Protein AF-A0A4V2S6S1-F1 (afdb_monomer)

Secondary structure (DSSP, 8-state):
--HHHHHHHHHHHHHHHHHHHHHH---HHHHHHHHHHHHHHHHTTS-HHHHHHHHHHHHHHHHHHHHHHHTT-TTHHHHHHHHHHHHHHHTTSTT-EEETTEEE--STT----SS-SSSS-S--TTS---B-PPPPPPP-----

Mean predicted aligned error: 13.9 Å

Sequence (144 aa):
MNDYYQFVETLRSERARLEETLANDVPLVESLRFAVPIHIEYVSRWDERVRQGHTREAATTIGIYGDALQFRGKNAALAFNSLARGLALLAYQPGGVAFAGLYWCVGSGHHGIATERAGEPPYSPDHQNIAYCGYDTPAKDDAP

pLDDT: mean 76.39, std 23.75, range [31.05, 98.38]

Solvent-accessible surface area (backbone atoms only — not comparable to full-atom values): 8572 Å² total; per-residue (Å²): 143,58,68,70,61,54,53,53,53,50,52,51,53,51,49,51,50,49,52,50,50,59,72,67,59,70,50,70,60,63,54,39,68,57,46,20,60,56,32,35,62,66,53,65,81,52,54,72,70,59,48,55,53,52,41,52,53,17,53,51,44,31,72,75,27,46,63,17,57,77,69,69,35,99,46,19,68,62,20,47,55,22,46,26,42,32,49,25,57,38,9,67,41,92,90,26,36,77,58,89,71,36,42,38,51,68,71,92,83,66,69,82,60,63,63,65,81,91,84,74,69,48,62,71,95,77,82,80,67,67,77,56,74,73,84,80,75,77,77,81,74,89,71,134

Radius of gyration: 21.43 Å; Cα contacts (8 Å, |Δi|>4): 116; chains: 1; bounding box: 65×44×65 Å

Structure (mmCIF, N/CA/C/O backbone):
data_AF-A0A4V2S6S1-F1
#
_entry.id   AF-A0A4V2S6S1-F1
#
loop_
_atom_site.group_PDB
_atom_site.id
_atom_site.type_symbol
_atom_site.label_atom_id
_atom_site.label_alt_id
_atom_site.label_comp_id
_atom_site.label_asym_id
_atom_site.label_entity_id
_atom_site.label_seq_id
_atom_site.pdbx_PDB_ins_code
_atom_site.Cartn_x
_atom_site.Cartn_y
_atom_site.Cartn_z
_atom_site.occupancy
_atom_site.B_iso_or_equiv
_atom_site.auth_seq_id
_atom_site.auth_comp_id
_atom_site.auth_asym_id
_atom_site.auth_atom_id
_atom_site.pdbx_PDB_model_num
ATOM 1 N N . MET A 1 1 ? -48.142 15.614 24.313 1.00 61.00 1 MET A N 1
ATOM 2 C CA . MET A 1 1 ? -47.264 16.195 23.276 1.00 61.00 1 MET A CA 1
ATOM 3 C C . MET A 1 1 ? -45.816 15.946 23.691 1.00 61.00 1 MET A C 1
ATOM 5 O O . MET A 1 1 ? -45.285 16.798 24.380 1.00 61.00 1 MET A O 1
ATOM 9 N N . ASN A 1 2 ? -45.227 14.772 23.385 1.00 65.88 2 ASN A N 1
ATOM 10 C CA . ASN A 1 2 ? -43.757 14.634 23.277 1.00 65.88 2 ASN A CA 1
ATOM 11 C C . ASN A 1 2 ? -43.210 13.299 22.712 1.00 65.88 2 ASN A C 1
ATOM 13 O O . ASN A 1 2 ? -42.014 13.232 22.461 1.00 65.88 2 ASN A O 1
ATOM 17 N N . ASP A 1 3 ? -44.018 12.260 22.466 1.00 79.69 3 ASP A N 1
ATOM 18 C CA . ASP A 1 3 ? -43.472 10.984 21.942 1.00 79.69 3 ASP A CA 1
ATOM 19 C C . ASP A 1 3 ? -42.938 11.093 20.510 1.00 79.69 3 ASP A C 1
ATOM 21 O O . ASP A 1 3 ? -41.905 10.521 20.173 1.00 79.69 3 ASP A O 1
ATOM 25 N N . TYR A 1 4 ? -43.597 11.896 19.671 1.00 86.00 4 TYR A N 1
ATOM 26 C CA . TYR A 1 4 ? -43.162 12.110 18.291 1.00 86.00 4 TYR A CA 1
ATOM 27 C C . TYR A 1 4 ? -41.793 12.805 18.211 1.00 86.00 4 TYR A C 1
ATOM 29 O O . TYR A 1 4 ? -40.960 12.443 17.385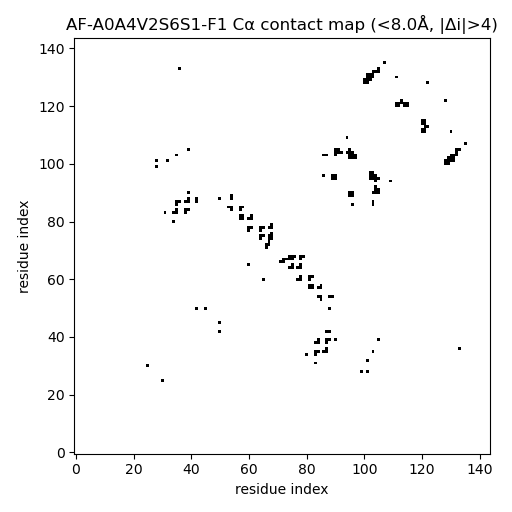 1.00 86.00 4 TYR A O 1
ATOM 37 N N . TYR A 1 5 ? -41.529 13.773 19.095 1.00 87.69 5 TYR A N 1
ATOM 38 C CA . TYR A 1 5 ? -40.241 14.470 19.126 1.00 87.69 5 TYR A CA 1
ATOM 39 C C . TYR A 1 5 ? -39.113 13.573 19.636 1.00 87.69 5 TYR A C 1
ATOM 41 O O . TYR A 1 5 ? -38.029 13.597 19.057 1.00 87.69 5 TYR A O 1
ATOM 49 N N . GLN A 1 6 ? -39.368 12.747 20.659 1.00 83.44 6 GLN A N 1
ATOM 50 C CA . GLN A 1 6 ? -38.373 11.775 21.116 1.00 83.44 6 GLN A CA 1
ATOM 51 C C . GLN A 1 6 ? -38.037 10.755 20.027 1.00 83.44 6 GLN A C 1
ATOM 53 O O . GLN A 1 6 ? -36.861 10.513 19.772 1.00 83.44 6 GLN A O 1
ATOM 58 N N . PHE A 1 7 ? -39.045 10.237 19.322 1.00 87.31 7 PHE A N 1
ATOM 59 C CA . PHE A 1 7 ? -38.835 9.296 18.224 1.00 87.31 7 PHE A CA 1
ATOM 60 C C . PHE A 1 7 ? -37.982 9.889 17.088 1.00 87.31 7 PHE A C 1
ATOM 62 O O . PHE A 1 7 ? -37.050 9.245 16.605 1.00 87.31 7 PHE A O 1
ATOM 69 N N . VAL A 1 8 ? -38.245 11.138 16.687 1.00 91.38 8 VAL A N 1
ATOM 70 C CA . VAL A 1 8 ? -37.474 11.813 15.627 1.00 91.38 8 VAL A CA 1
ATOM 71 C C . VAL A 1 8 ? -36.017 12.062 16.042 1.00 91.38 8 VAL A C 1
ATOM 73 O O . VAL A 1 8 ? -35.116 11.891 15.219 1.00 91.38 8 VAL A O 1
ATOM 76 N N . GLU A 1 9 ? -35.757 12.427 17.299 1.00 92.81 9 GLU A N 1
ATOM 77 C CA . GLU A 1 9 ? -34.390 12.616 17.809 1.00 92.81 9 GLU A CA 1
ATOM 78 C C . GLU A 1 9 ? -33.614 11.294 17.922 1.00 92.81 9 GLU A C 1
ATOM 80 O O . GLU A 1 9 ? -32.421 11.241 17.601 1.00 92.81 9 GLU A O 1
ATOM 85 N N . THR A 1 10 ? -34.288 10.198 18.282 1.00 92.81 10 THR A N 1
ATOM 86 C CA . THR A 1 10 ? -33.693 8.855 18.247 1.00 92.81 10 THR A CA 1
ATOM 87 C C . THR A 1 10 ? -33.276 8.476 16.828 1.00 92.81 10 THR A C 1
ATOM 89 O O . THR A 1 10 ? -32.123 8.105 16.619 1.00 92.81 10 THR A O 1
ATOM 92 N N . LEU A 1 11 ? -34.156 8.655 15.837 1.00 92.00 11 LEU A N 1
ATOM 93 C CA . LEU A 1 11 ? -33.843 8.331 14.442 1.00 92.00 11 LEU A CA 1
ATOM 94 C C . LEU A 1 11 ? -32.699 9.180 13.873 1.00 92.00 11 LEU A C 1
ATOM 96 O O . LEU A 1 11 ? -31.873 8.671 13.116 1.00 92.00 11 LEU A O 1
ATOM 100 N N . ARG A 1 12 ? -32.606 10.464 14.241 1.00 93.44 12 ARG A N 1
ATOM 101 C CA . ARG A 1 12 ? -31.463 11.313 13.857 1.00 93.44 12 ARG A CA 1
ATOM 102 C C . ARG A 1 12 ? -30.156 10.817 14.465 1.00 93.44 12 ARG A C 1
ATOM 104 O O . ARG A 1 12 ? -29.148 10.766 13.766 1.00 93.44 12 ARG A O 1
ATOM 111 N N . SER A 1 13 ? -30.185 10.434 15.738 1.00 90.69 13 SER A N 1
ATOM 112 C CA . SER A 1 13 ? -29.012 9.926 16.454 1.00 90.69 13 SER A CA 1
ATOM 113 C C . SER A 1 13 ? -28.537 8.584 15.892 1.00 90.69 13 SER A C 1
ATOM 115 O O . SER A 1 13 ? -27.337 8.375 15.721 1.00 90.69 13 SER A O 1
ATOM 117 N N . GLU A 1 14 ? -29.462 7.681 15.558 1.00 92.94 14 GLU A N 1
ATOM 118 C CA . GLU A 1 14 ? -29.136 6.407 14.910 1.00 92.94 14 GLU A CA 1
ATOM 119 C C . GLU A 1 14 ? -28.5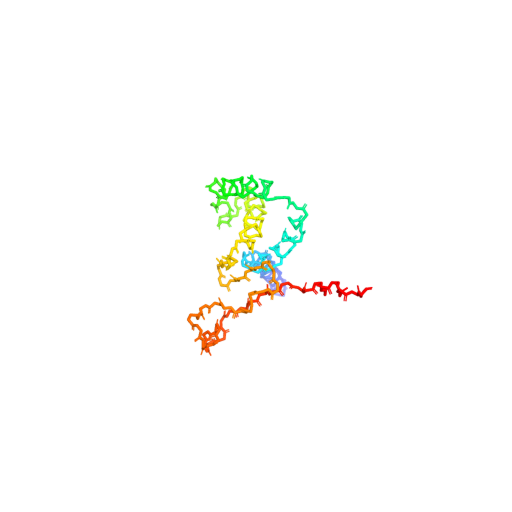84 6.608 13.504 1.00 92.94 14 GLU A C 1
ATOM 121 O O . GLU A 1 14 ? -27.562 6.020 13.156 1.00 92.94 14 GLU A O 1
ATOM 126 N N . ARG A 1 15 ? -29.206 7.487 12.713 1.00 89.56 15 ARG A N 1
ATOM 127 C CA . ARG A 1 15 ? -28.717 7.816 11.376 1.00 89.56 15 ARG A CA 1
ATOM 128 C C . ARG A 1 15 ? -27.303 8.400 11.423 1.00 89.56 15 ARG A C 1
ATOM 130 O O . ARG A 1 15 ? -26.467 7.967 10.641 1.00 89.56 15 ARG A O 1
ATOM 137 N N . ALA A 1 16 ? -27.014 9.308 12.356 1.00 85.56 16 ALA A N 1
ATOM 138 C CA . ALA A 1 16 ? -25.675 9.872 12.526 1.00 85.56 16 ALA A CA 1
ATOM 139 C C . ALA A 1 16 ? -24.637 8.803 12.908 1.00 85.56 16 ALA A C 1
ATOM 141 O O . ALA A 1 16 ? -23.546 8.790 12.348 1.00 85.56 16 ALA A O 1
ATOM 142 N N . ARG A 1 17 ? -24.985 7.859 13.795 1.00 77.00 17 ARG A N 1
ATOM 143 C CA . ARG A 1 17 ? -24.105 6.725 14.136 1.00 77.00 17 ARG A CA 1
ATOM 144 C C . ARG A 1 17 ? -23.858 5.800 12.951 1.00 77.00 17 ARG A C 1
ATOM 146 O O . ARG A 1 17 ? -22.742 5.320 12.781 1.00 77.00 17 ARG A O 1
ATOM 153 N N . LEU A 1 18 ? -24.881 5.529 12.143 1.00 75.69 18 LEU A N 1
ATOM 154 C CA . LEU A 1 18 ? -24.749 4.694 10.948 1.00 75.69 18 LEU A CA 1
ATOM 155 C C . LEU A 1 18 ? -23.918 5.390 9.870 1.00 75.69 18 LEU A C 1
ATOM 157 O O . LEU A 1 18 ? -23.056 4.752 9.278 1.00 75.69 18 LEU A O 1
ATOM 161 N N . GLU A 1 19 ? -24.122 6.690 9.653 1.00 75.31 19 GLU A N 1
ATOM 162 C CA . GLU A 1 19 ? -23.301 7.505 8.753 1.00 75.31 19 GLU A CA 1
ATOM 163 C C . GLU A 1 19 ? -21.841 7.564 9.236 1.00 75.31 19 GLU A C 1
ATOM 165 O O . GLU A 1 19 ? -20.930 7.397 8.430 1.00 75.31 19 GLU A O 1
ATOM 170 N N . GLU A 1 20 ? -21.605 7.701 10.544 1.00 69.44 20 GLU A N 1
ATOM 171 C CA . GLU A 1 20 ? -20.271 7.633 11.151 1.00 69.44 20 GLU A CA 1
ATOM 172 C C . GLU A 1 20 ? -19.644 6.239 10.996 1.00 69.44 20 GLU A C 1
ATOM 174 O O . GLU A 1 20 ? -18.479 6.136 10.631 1.00 69.44 20 GLU A O 1
ATOM 179 N N 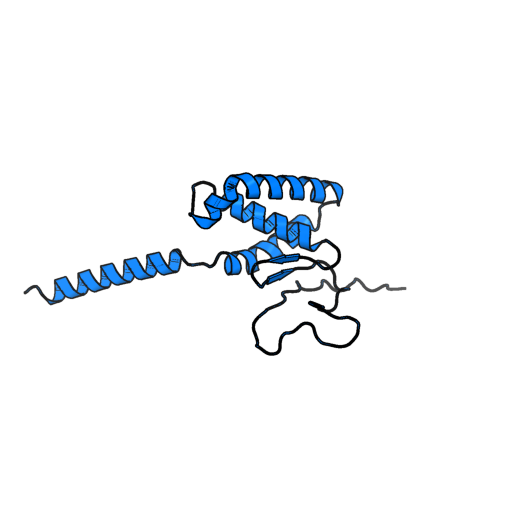. THR A 1 21 ? -20.404 5.158 11.190 1.00 62.38 21 THR A N 1
ATOM 180 C CA . THR A 1 21 ? -19.928 3.770 11.019 1.00 62.38 21 THR A CA 1
ATOM 181 C C . THR A 1 21 ? -19.590 3.469 9.556 1.00 62.38 21 THR A C 1
ATOM 183 O O . THR A 1 21 ? -18.525 2.936 9.264 1.00 62.38 21 THR A O 1
ATOM 186 N N . LEU A 1 22 ? -20.444 3.888 8.619 1.00 57.84 22 LEU A N 1
ATOM 187 C CA . LEU A 1 22 ? -20.228 3.724 7.178 1.00 57.84 22 LEU A CA 1
ATOM 188 C C . LEU A 1 22 ? -19.058 4.573 6.666 1.00 57.84 22 LEU A C 1
ATOM 190 O O . LEU A 1 22 ? -18.288 4.109 5.830 1.00 57.84 22 LEU A O 1
ATOM 194 N N . ALA A 1 23 ? -18.881 5.791 7.186 1.00 59.00 23 ALA A N 1
ATOM 195 C CA . ALA A 1 23 ? -17.705 6.614 6.903 1.00 59.00 23 ALA A CA 1
ATOM 196 C C . ALA A 1 23 ? -16.422 6.031 7.524 1.00 59.00 23 ALA A C 1
ATOM 198 O O . ALA A 1 23 ? -15.321 6.270 7.028 1.00 59.00 23 ALA A O 1
ATOM 199 N N . ASN A 1 24 ? -16.566 5.252 8.597 1.00 58.59 24 ASN A N 1
ATOM 200 C CA . ASN A 1 24 ? -15.476 4.608 9.310 1.00 58.59 24 ASN A CA 1
ATOM 201 C C . ASN A 1 24 ? -15.042 3.270 8.692 1.00 58.59 24 ASN A C 1
ATOM 203 O O . ASN A 1 24 ? -13.930 2.845 8.988 1.00 58.59 24 ASN A O 1
ATOM 207 N N . ASP A 1 25 ? -15.839 2.645 7.828 1.00 58.75 25 ASP A N 1
ATOM 208 C CA . ASP A 1 25 ? -15.582 1.307 7.285 1.00 58.75 25 ASP A CA 1
ATOM 209 C C . ASP A 1 25 ? -15.395 1.317 5.764 1.00 58.75 25 ASP A C 1
ATOM 211 O O . ASP A 1 25 ? -16.004 0.524 5.053 1.00 58.75 25 ASP A O 1
ATOM 215 N N . VAL A 1 26 ? -14.515 2.168 5.226 1.00 62.34 26 VAL A N 1
ATOM 216 C CA . VAL A 1 26 ? -13.871 1.781 3.961 1.00 62.34 26 VAL A CA 1
ATOM 217 C C . VAL A 1 26 ? -12.781 0.784 4.342 1.00 62.34 26 VAL A C 1
ATOM 219 O O . VAL A 1 26 ? -11.777 1.199 4.933 1.00 62.34 26 VAL A O 1
ATOM 222 N N . PRO A 1 27 ? -12.946 -0.525 4.069 1.00 81.19 27 PRO A N 1
ATOM 223 C CA . PRO A 1 27 ? -11.948 -1.507 4.456 1.00 81.19 27 PRO A CA 1
ATOM 224 C C . PRO A 1 27 ? -10.624 -1.098 3.817 1.00 81.19 27 PRO A C 1
ATOM 226 O O . PRO A 1 27 ? -10.589 -0.787 2.626 1.00 81.19 27 PRO A O 1
ATOM 229 N N . LEU A 1 28 ? -9.532 -1.087 4.588 1.00 87.19 28 LEU A N 1
ATOM 230 C CA . LEU A 1 28 ? -8.179 -0.796 4.090 1.00 87.19 28 LEU A CA 1
ATOM 231 C C . LEU A 1 28 ? -7.915 -1.486 2.740 1.00 87.19 28 LEU A C 1
ATOM 233 O O . LEU A 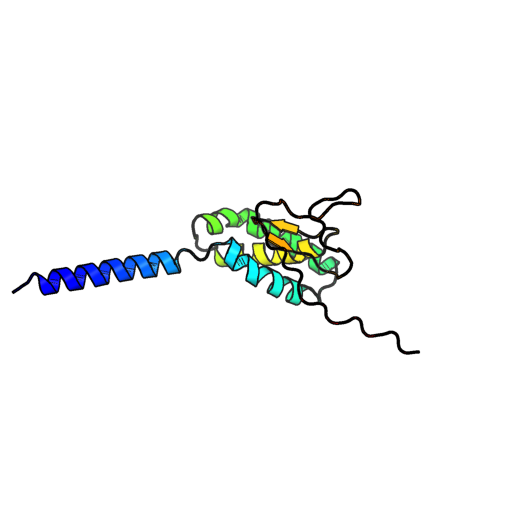1 28 ? -7.363 -0.881 1.825 1.00 87.19 28 LEU A O 1
ATOM 237 N N . VAL A 1 29 ? -8.376 -2.731 2.618 1.00 89.25 29 VAL A N 1
ATOM 238 C CA . VAL A 1 29 ? -8.300 -3.565 1.415 1.00 89.25 29 VAL A CA 1
ATOM 239 C C . VAL A 1 29 ? -9.011 -2.934 0.212 1.00 89.25 29 VAL A C 1
ATOM 241 O O . VAL A 1 29 ? -8.417 -2.852 -0.858 1.00 89.25 29 VAL A O 1
ATOM 244 N N . GLU A 1 30 ? -10.231 -2.420 0.372 1.00 89.19 30 GLU A N 1
ATOM 245 C CA . GLU A 1 30 ? -10.960 -1.758 -0.719 1.00 89.19 30 GLU A CA 1
ATOM 246 C C . GLU A 1 30 ? -10.296 -0.444 -1.123 1.00 89.19 30 GLU A C 1
ATOM 248 O O . GLU A 1 30 ? -10.145 -0.171 -2.310 1.00 89.19 30 GLU A O 1
ATOM 253 N N . SER A 1 31 ? -9.790 0.332 -0.160 1.00 92.88 31 SER A N 1
ATOM 254 C CA . SER A 1 31 ? -8.993 1.524 -0.478 1.00 92.88 31 SER A CA 1
ATOM 255 C C . SER A 1 31 ? -7.730 1.165 -1.276 1.00 92.88 31 SER A C 1
ATOM 257 O O . SER A 1 31 ? -7.387 1.845 -2.245 1.00 92.88 31 SER A O 1
ATOM 259 N N . LEU A 1 32 ? -7.046 0.073 -0.917 1.00 94.31 32 LEU A N 1
ATOM 260 C CA . LEU A 1 32 ? -5.860 -0.410 -1.633 1.00 94.31 32 LEU A CA 1
ATOM 261 C C . LEU A 1 32 ? -6.185 -0.927 -3.038 1.00 94.31 32 LEU A C 1
ATOM 263 O O . LEU A 1 32 ? -5.382 -0.710 -3.947 1.00 94.31 32 LEU A O 1
ATOM 267 N N . ARG A 1 33 ? -7.362 -1.538 -3.243 1.00 92.62 33 ARG A N 1
ATOM 268 C CA . ARG A 1 33 ? -7.841 -2.002 -4.558 1.00 92.62 33 ARG A CA 1
ATOM 269 C C . ARG A 1 33 ? -7.761 -0.898 -5.616 1.00 92.62 33 ARG A C 1
ATOM 271 O O . ARG A 1 33 ? -7.397 -1.182 -6.753 1.00 92.62 33 ARG A O 1
ATOM 278 N N . PHE A 1 34 ? -8.039 0.351 -5.233 1.00 93.56 34 PHE A N 1
ATOM 279 C CA . PHE A 1 34 ? -7.960 1.515 -6.123 1.00 93.56 34 PHE A CA 1
ATOM 280 C C . PHE A 1 34 ? -6.625 2.261 -6.033 1.00 93.56 34 PHE A C 1
ATOM 282 O O . PHE A 1 34 ? -6.090 2.690 -7.055 1.00 93.56 34 PHE A O 1
ATOM 289 N N . ALA A 1 35 ? -6.063 2.415 -4.830 1.00 96.50 35 ALA A N 1
ATOM 290 C CA . ALA A 1 35 ? -4.844 3.198 -4.639 1.00 96.50 35 ALA A CA 1
ATOM 291 C C . ALA A 1 35 ? -3.613 2.549 -5.291 1.00 96.50 35 ALA A C 1
ATOM 293 O O . ALA A 1 35 ? -2.784 3.252 -5.870 1.00 96.50 35 ALA A O 1
ATOM 294 N N . VAL A 1 36 ? -3.486 1.219 -5.228 1.00 96.44 36 VAL A N 1
ATOM 295 C CA . VAL A 1 36 ? -2.306 0.519 -5.758 1.00 96.44 36 VAL A CA 1
ATOM 296 C C . VAL A 1 36 ? -2.179 0.680 -7.282 1.00 96.44 36 VAL A C 1
ATOM 298 O O . VAL A 1 36 ? -1.109 1.108 -7.714 1.00 96.44 36 VAL A O 1
ATOM 301 N N . PRO A 1 37 ? -3.223 0.459 -8.112 1.00 95.38 37 PRO A N 1
ATOM 302 C CA . PRO A 1 37 ? -3.144 0.723 -9.554 1.00 95.38 37 PRO A CA 1
ATOM 303 C C . PRO A 1 37 ? -2.750 2.162 -9.915 1.00 95.38 37 PRO A C 1
ATOM 305 O O . PRO A 1 37 ? -1.944 2.369 -10.820 1.00 95.38 37 PRO A O 1
ATOM 308 N N . ILE A 1 38 ? -3.255 3.160 -9.181 1.00 96.06 38 ILE A N 1
ATOM 309 C CA . ILE A 1 38 ? -2.883 4.569 -9.395 1.00 96.06 38 ILE A CA 1
ATOM 310 C C . ILE A 1 38 ? -1.385 4.770 -9.138 1.00 96.06 38 ILE A C 1
ATOM 312 O O . ILE A 1 38 ? -0.694 5.435 -9.911 1.00 96.06 38 ILE A O 1
ATOM 316 N N . HIS A 1 39 ? -0.859 4.166 -8.071 1.00 97.06 39 HIS A N 1
ATOM 317 C CA . HIS A 1 39 ? 0.569 4.212 -7.788 1.00 97.06 39 HIS A CA 1
ATOM 318 C C . HIS A 1 39 ? 1.406 3.428 -8.805 1.00 97.06 39 HIS A C 1
ATOM 320 O O . HIS A 1 39 ? 2.500 3.884 -9.121 1.00 97.06 39 HIS A O 1
ATOM 326 N N . ILE A 1 40 ? 0.918 2.304 -9.342 1.00 95.19 40 ILE A N 1
ATOM 327 C CA . ILE A 1 40 ? 1.605 1.540 -10.399 1.00 95.19 40 ILE A CA 1
ATOM 328 C C . ILE A 1 40 ? 1.834 2.421 -11.628 1.00 95.19 40 ILE A C 1
ATOM 330 O O . ILE A 1 40 ? 2.961 2.486 -12.122 1.00 95.19 40 ILE A O 1
ATOM 334 N N . GLU A 1 41 ? 0.796 3.136 -12.072 1.00 93.00 41 GLU A N 1
ATOM 335 C CA . GLU A 1 41 ? 0.894 4.079 -13.189 1.00 93.00 41 GLU A CA 1
ATOM 336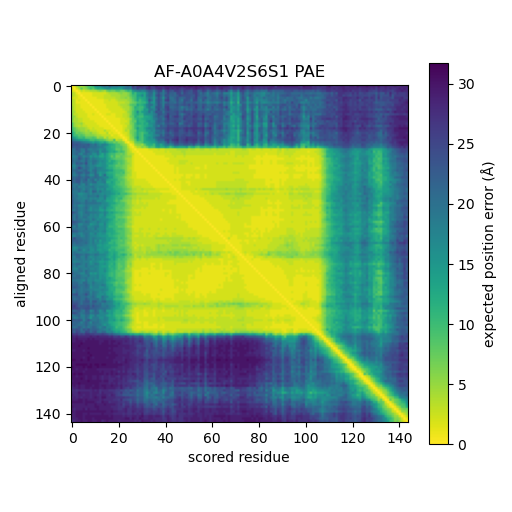 C C . GLU A 1 41 ? 1.855 5.226 -12.860 1.00 93.00 41 GLU A C 1
ATOM 338 O O . GLU A 1 41 ? 2.713 5.579 -13.667 1.00 93.00 41 GLU A O 1
ATOM 343 N N . TYR A 1 42 ? 1.777 5.776 -11.646 1.00 94.44 42 TYR A N 1
ATOM 344 C CA . TYR A 1 42 ? 2.656 6.861 -11.212 1.00 94.44 42 TYR A CA 1
ATOM 345 C C . TYR A 1 42 ? 4.144 6.470 -11.228 1.00 94.44 42 TYR A C 1
ATOM 347 O O . TYR A 1 42 ? 4.983 7.246 -11.690 1.00 94.44 42 TYR A O 1
ATOM 355 N N . VAL A 1 43 ? 4.482 5.265 -10.756 1.00 95.12 43 VAL A N 1
ATOM 356 C CA . VAL A 1 43 ? 5.874 4.783 -10.699 1.00 95.12 43 VAL A CA 1
ATOM 357 C C . VAL A 1 43 ? 6.342 4.121 -12.000 1.00 95.12 43 VAL A C 1
ATOM 359 O O . VAL A 1 43 ? 7.516 3.769 -12.107 1.00 95.12 43 VAL A O 1
ATOM 362 N N . SER A 1 44 ? 5.471 3.975 -13.007 1.00 93.44 44 SER A N 1
ATOM 363 C CA . SER A 1 44 ? 5.814 3.381 -14.314 1.00 93.44 44 SER A CA 1
ATOM 364 C C . SER A 1 44 ? 6.911 4.138 -15.056 1.00 93.44 44 SER A C 1
ATOM 366 O O . SER A 1 44 ? 7.677 3.556 -15.821 1.00 93.44 44 SER A O 1
ATOM 368 N N . ARG A 1 45 ? 7.026 5.438 -14.780 1.00 92.25 45 ARG A N 1
ATOM 369 C CA . ARG A 1 45 ? 7.998 6.342 -15.402 1.00 92.25 45 ARG A CA 1
ATOM 370 C C . ARG A 1 45 ? 9.336 6.382 -14.670 1.00 92.25 45 ARG A C 1
ATOM 372 O O . ARG A 1 45 ? 10.233 7.106 -15.093 1.00 92.25 45 ARG A O 1
ATOM 379 N N . TRP A 1 46 ? 9.454 5.688 -13.541 1.00 93.19 46 TRP A N 1
ATOM 380 C CA . TRP A 1 46 ? 10.660 5.700 -12.722 1.00 93.19 46 TRP A CA 1
ATOM 381 C C . TRP A 1 46 ? 11.643 4.638 -13.196 1.00 93.19 46 TRP A C 1
ATOM 383 O O . TRP A 1 46 ? 11.254 3.524 -13.549 1.00 93.19 46 TRP A O 1
ATOM 393 N N . ASP A 1 47 ? 12.932 4.966 -13.143 1.00 94.31 47 ASP A N 1
ATOM 394 C CA . ASP A 1 47 ? 13.975 3.965 -13.315 1.00 94.31 47 ASP A CA 1
ATOM 395 C C . ASP A 1 47 ? 14.064 3.024 -12.101 1.00 94.31 47 ASP A C 1
ATOM 397 O O . ASP A 1 47 ? 13.551 3.292 -11.009 1.00 94.31 47 ASP A O 1
ATOM 401 N N . GLU A 1 48 ? 14.743 1.896 -12.295 1.00 88.75 48 GLU A N 1
ATOM 402 C CA . GLU A 1 48 ? 14.844 0.847 -11.283 1.00 88.75 48 GLU A CA 1
ATOM 403 C C . GLU A 1 48 ? 15.541 1.308 -9.994 1.00 88.75 48 GLU A C 1
ATOM 405 O O . GLU A 1 48 ? 15.143 0.930 -8.892 1.00 88.75 48 GLU A O 1
ATOM 410 N N . ARG A 1 49 ? 16.555 2.172 -10.099 1.00 93.81 49 ARG A N 1
ATOM 411 C CA . ARG A 1 49 ? 17.292 2.662 -8.930 1.00 93.81 49 ARG A CA 1
ATOM 412 C C . ARG A 1 49 ? 16.414 3.580 -8.081 1.00 93.81 49 ARG A C 1
ATOM 414 O O . ARG A 1 49 ? 16.443 3.486 -6.852 1.00 93.81 49 ARG A O 1
ATOM 421 N N . VAL A 1 50 ? 15.625 4.438 -8.723 1.00 95.56 50 VAL A N 1
ATOM 422 C CA . VAL A 1 50 ? 14.638 5.306 -8.070 1.00 95.56 50 VAL A CA 1
ATOM 423 C C . VAL A 1 50 ? 13.564 4.462 -7.384 1.00 95.56 50 VAL A C 1
ATOM 425 O O . VAL A 1 50 ? 13.264 4.694 -6.209 1.00 95.56 50 VAL A O 1
ATOM 428 N N . ARG A 1 51 ? 13.050 3.424 -8.059 1.00 94.62 51 ARG A N 1
ATOM 429 C CA . ARG A 1 51 ? 12.091 2.482 -7.461 1.00 94.62 51 ARG A CA 1
ATOM 430 C C . ARG A 1 51 ? 12.647 1.825 -6.199 1.00 94.62 51 ARG A C 1
ATOM 432 O O . ARG A 1 51 ? 11.986 1.862 -5.164 1.00 94.62 51 ARG A O 1
ATOM 439 N N . GLN A 1 52 ? 13.878 1.316 -6.232 1.00 94.38 52 GLN A N 1
ATOM 440 C CA . GLN A 1 52 ? 14.514 0.699 -5.060 1.00 94.38 52 GLN A CA 1
ATOM 441 C C . GLN A 1 52 ? 14.675 1.662 -3.877 1.00 94.38 52 GLN A C 1
ATOM 443 O O . GLN A 1 52 ? 14.474 1.258 -2.727 1.00 94.38 52 GLN A O 1
ATOM 448 N N . GLY A 1 53 ? 15.017 2.928 -4.140 1.00 96.31 53 GLY A N 1
ATOM 449 C CA . GLY A 1 53 ? 15.080 3.969 -3.111 1.00 96.31 53 GLY A CA 1
ATOM 450 C C . GLY A 1 53 ? 13.731 4.154 -2.416 1.00 96.31 53 GLY A C 1
ATOM 451 O O . GLY A 1 53 ? 13.629 4.012 -1.195 1.00 96.31 53 GLY A O 1
ATOM 452 N N . HIS A 1 54 ? 12.674 4.351 -3.201 1.00 97.56 54 HIS A N 1
ATOM 453 C CA . HIS A 1 54 ? 11.327 4.541 -2.671 1.00 97.56 54 HIS A CA 1
ATOM 454 C C . HIS A 1 54 ? 10.737 3.291 -2.008 1.00 97.56 54 HIS A C 1
ATOM 456 O O . HIS A 1 54 ? 9.962 3.430 -1.061 1.00 97.56 54 HIS A O 1
ATOM 462 N N . THR A 1 55 ? 11.127 2.081 -2.421 1.00 96.38 55 THR A N 1
ATOM 463 C CA . THR A 1 55 ? 10.726 0.845 -1.730 1.00 96.38 55 THR A CA 1
ATOM 464 C C . THR A 1 55 ? 11.245 0.834 -0.292 1.00 96.38 55 THR A C 1
ATOM 466 O O . THR A 1 55 ? 10.500 0.510 0.633 1.00 96.38 55 THR A O 1
ATOM 469 N N . ARG A 1 56 ? 12.504 1.241 -0.067 1.00 96.50 56 ARG A N 1
ATOM 470 C CA . ARG A 1 56 ? 13.099 1.305 1.282 1.00 96.50 56 ARG A CA 1
ATOM 471 C C . ARG A 1 56 ? 12.458 2.385 2.148 1.00 96.50 56 ARG A C 1
ATOM 473 O O . ARG A 1 56 ? 12.193 2.152 3.327 1.00 96.50 56 ARG A O 1
ATOM 480 N N . GLU A 1 57 ? 12.184 3.551 1.570 1.00 97.75 57 GLU A N 1
ATOM 481 C CA . GLU A 1 57 ? 11.466 4.632 2.254 1.00 97.75 57 GLU A CA 1
ATOM 482 C C . GLU A 1 57 ? 10.050 4.209 2.656 1.00 97.75 57 GLU A C 1
ATOM 484 O O . GLU A 1 57 ? 9.626 4.455 3.787 1.00 97.75 57 GLU A O 1
ATOM 489 N N . ALA A 1 58 ? 9.328 3.542 1.750 1.00 97.56 58 ALA A N 1
ATOM 490 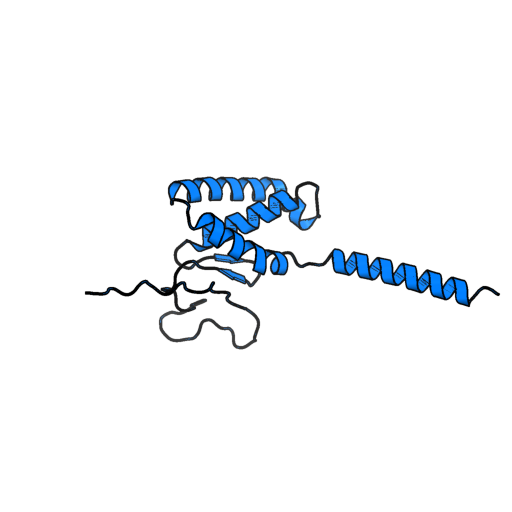C CA . ALA A 1 58 ? 8.001 3.006 2.021 1.00 97.56 58 ALA A CA 1
ATOM 491 C C . ALA A 1 58 ? 8.053 1.984 3.162 1.00 97.56 58 ALA A C 1
ATOM 493 O O . ALA A 1 58 ? 7.325 2.142 4.139 1.00 97.56 58 ALA A O 1
ATOM 494 N N . ALA A 1 59 ? 8.967 1.009 3.098 1.00 96.75 59 ALA A N 1
ATOM 495 C CA . ALA A 1 59 ? 9.153 0.013 4.153 1.00 96.75 59 ALA A CA 1
ATOM 496 C C . ALA A 1 59 ? 9.461 0.655 5.517 1.00 96.75 59 ALA A C 1
ATOM 498 O O . ALA A 1 59 ? 8.872 0.276 6.527 1.00 96.75 59 ALA A O 1
ATOM 499 N N . THR A 1 60 ? 10.325 1.674 5.541 1.00 98.12 60 THR A N 1
ATOM 500 C CA . THR A 1 60 ? 10.666 2.416 6.765 1.00 98.12 60 THR A CA 1
ATOM 501 C C . THR A 1 60 ? 9.445 3.146 7.326 1.00 98.12 60 THR A C 1
ATOM 503 O O . THR A 1 60 ? 9.143 3.037 8.510 1.00 98.12 60 THR A O 1
ATOM 506 N N . THR A 1 61 ? 8.700 3.848 6.471 1.00 97.88 61 THR A N 1
ATOM 507 C CA . THR A 1 61 ? 7.509 4.612 6.873 1.00 97.88 61 THR A CA 1
ATOM 508 C C . THR A 1 61 ? 6.409 3.696 7.412 1.00 97.88 61 THR A C 1
ATOM 510 O O . THR A 1 61 ? 5.798 4.004 8.433 1.00 97.88 61 THR A O 1
ATOM 513 N N . ILE A 1 62 ? 6.186 2.549 6.765 1.00 96.56 62 ILE A N 1
ATOM 514 C CA . ILE A 1 62 ? 5.236 1.524 7.219 1.00 96.56 62 ILE A CA 1
ATOM 515 C C . ILE A 1 62 ? 5.691 0.928 8.555 1.00 96.56 62 ILE A C 1
ATOM 517 O O . ILE A 1 62 ? 4.869 0.747 9.445 1.00 96.56 62 ILE A O 1
ATOM 521 N N . GLY A 1 63 ? 6.989 0.664 8.727 1.00 97.06 63 GLY A N 1
ATOM 522 C CA . GLY A 1 63 ? 7.530 0.144 9.984 1.00 97.06 63 GLY A CA 1
ATOM 523 C C . GLY A 1 63 ? 7.350 1.102 11.165 1.00 97.06 63 GLY A C 1
ATOM 524 O O . GLY A 1 63 ? 7.085 0.650 12.274 1.00 97.06 63 GLY A O 1
ATOM 525 N N . ILE A 1 64 ? 7.453 2.415 10.932 1.00 97.88 64 ILE A N 1
ATOM 526 C CA . ILE A 1 64 ? 7.307 3.437 11.981 1.00 97.88 64 ILE A CA 1
ATOM 527 C C . ILE A 1 64 ? 5.833 3.740 12.291 1.00 97.88 64 ILE A C 1
ATOM 529 O O . ILE A 1 64 ? 5.504 3.978 13.447 1.00 97.88 64 ILE A O 1
ATOM 533 N N . TYR A 1 65 ? 4.958 3.767 11.278 1.00 97.25 65 TYR A N 1
ATOM 534 C CA . TYR A 1 65 ? 3.576 4.259 11.409 1.00 97.25 65 TYR A CA 1
ATOM 535 C C . TYR A 1 65 ? 2.498 3.209 11.100 1.00 97.25 65 TYR A C 1
ATOM 537 O O . TYR A 1 65 ? 1.341 3.558 10.857 1.00 97.25 65 TYR A O 1
ATOM 545 N N . GLY A 1 66 ? 2.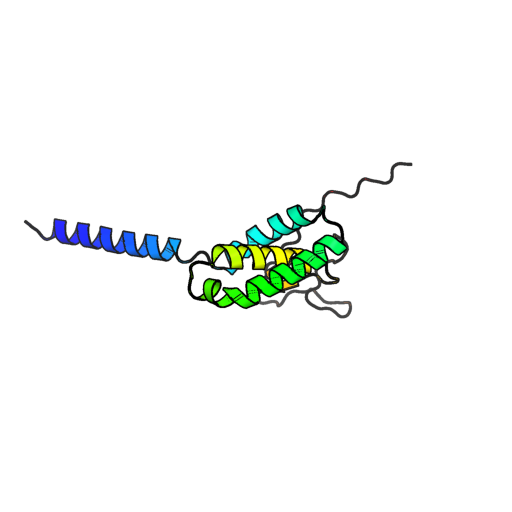851 1.925 11.048 1.00 91.94 66 GLY A N 1
ATOM 546 C CA . GLY A 1 66 ? 1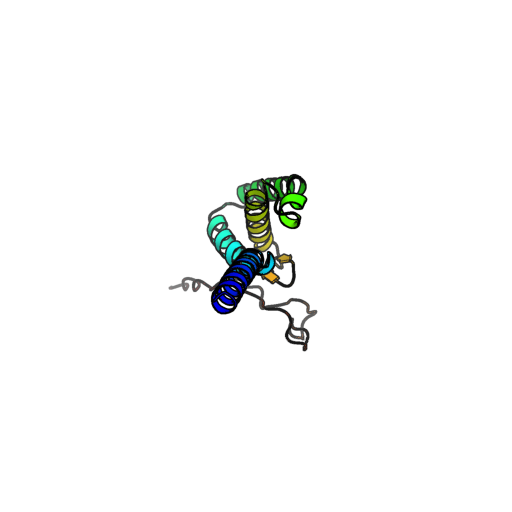.909 0.847 10.733 1.00 91.94 66 GLY A CA 1
ATOM 547 C C . GLY A 1 66 ? 0.791 0.705 11.769 1.00 91.94 66 GLY A C 1
ATOM 548 O O . GLY A 1 66 ? -0.344 0.391 11.419 1.00 91.94 66 GLY A O 1
ATOM 549 N N . ASP A 1 67 ? 1.074 1.022 13.030 1.00 93.81 67 ASP A N 1
ATOM 550 C CA . ASP A 1 67 ? 0.083 1.115 14.104 1.00 93.81 67 ASP A CA 1
ATOM 551 C C . ASP A 1 67 ? -0.964 2.204 13.819 1.00 93.81 67 ASP A C 1
ATOM 553 O O . ASP A 1 67 ? -2.157 2.003 14.044 1.00 93.81 67 ASP A O 1
ATOM 557 N N . ALA A 1 68 ? -0.552 3.330 13.231 1.00 91.75 68 ALA A N 1
ATOM 558 C CA . ALA A 1 68 ? -1.459 4.405 12.860 1.00 91.75 68 ALA A CA 1
ATOM 559 C C . ALA A 1 68 ? -2.478 3.965 11.796 1.00 91.75 68 ALA A C 1
ATOM 561 O O . ALA A 1 68 ? -3.581 4.505 11.787 1.00 91.75 68 ALA A O 1
ATOM 562 N N . LEU A 1 69 ? -2.165 2.976 10.945 1.00 88.25 69 LEU A N 1
ATOM 563 C CA . LEU A 1 69 ? -3.153 2.373 10.037 1.00 88.25 69 LEU A CA 1
ATOM 564 C C . LEU A 1 69 ? -4.207 1.555 10.782 1.00 88.25 69 LEU A C 1
ATOM 566 O O . LEU A 1 69 ? -5.381 1.617 10.429 1.00 88.25 69 LEU A O 1
ATOM 570 N N . GLN A 1 70 ? -3.799 0.803 11.803 1.00 86.00 70 GLN A N 1
ATOM 571 C CA . GLN A 1 70 ? -4.694 -0.070 12.568 1.00 86.00 70 GLN A CA 1
ATOM 572 C C . GLN A 1 70 ? -5.581 0.726 13.528 1.00 86.00 70 GLN A C 1
ATOM 574 O O . GLN A 1 70 ? -6.775 0.460 13.645 1.00 86.00 70 GLN A O 1
ATOM 579 N N . PHE A 1 71 ? -5.003 1.734 14.183 1.00 88.06 71 PHE A N 1
ATOM 580 C CA . PHE A 1 71 ? -5.657 2.516 15.233 1.00 88.06 71 PHE A CA 1
ATOM 581 C C . PHE A 1 71 ? -6.064 3.922 14.785 1.00 88.06 71 PHE A C 1
ATOM 583 O O . PHE A 1 71 ? -6.430 4.748 15.617 1.00 88.06 71 PHE A O 1
ATOM 590 N N . ARG A 1 72 ? -6.005 4.204 13.476 1.00 84.88 72 ARG A N 1
ATOM 591 C CA . ARG A 1 72 ? -6.408 5.489 12.871 1.00 84.88 72 ARG A CA 1
ATOM 592 C C . ARG A 1 72 ? -5.690 6.686 13.504 1.00 84.88 72 ARG A C 1
ATOM 594 O O . ARG A 1 72 ? -6.277 7.727 13.786 1.00 84.88 72 ARG A O 1
ATOM 601 N N . GLY A 1 73 ? -4.393 6.516 13.743 1.00 89.50 73 GLY A N 1
ATOM 602 C CA . GLY A 1 73 ? -3.540 7.539 14.335 1.00 89.50 73 GLY A CA 1
ATOM 603 C C . GLY A 1 73 ? -3.276 8.709 13.383 1.00 89.50 73 GLY A C 1
ATOM 604 O O . GLY A 1 73 ? -3.547 8.652 12.185 1.00 89.50 73 GLY A O 1
ATOM 605 N N . LYS A 1 74 ? -2.646 9.766 13.905 1.00 92.88 74 LYS A N 1
ATOM 606 C CA . LYS A 1 74 ? -2.319 10.999 13.160 1.00 92.88 74 LYS A CA 1
ATOM 607 C C . LYS A 1 74 ? -1.605 10.756 11.817 1.00 92.88 74 LYS A C 1
ATOM 609 O O . LYS A 1 74 ? -1.779 11.534 10.885 1.00 92.88 74 LYS A O 1
ATOM 614 N N . ASN A 1 75 ? -0.819 9.683 11.715 1.00 95.56 75 ASN A N 1
ATOM 615 C CA . ASN A 1 75 ? -0.020 9.354 10.531 1.00 95.56 75 ASN A CA 1
ATOM 616 C C . ASN A 1 75 ? -0.658 8.287 9.623 1.00 95.56 75 ASN A C 1
ATOM 618 O O . ASN A 1 75 ? 0.013 7.794 8.718 1.00 95.56 75 ASN A O 1
ATOM 622 N N . ALA A 1 76 ? -1.939 7.947 9.815 1.00 93.06 76 ALA A N 1
ATOM 623 C CA . ALA A 1 76 ? -2.628 6.919 9.032 1.00 93.06 76 ALA A CA 1
ATOM 624 C C . ALA A 1 76 ? -2.565 7.188 7.521 1.00 93.06 76 ALA A C 1
ATOM 626 O O . ALA A 1 76 ? -2.235 6.295 6.749 1.00 93.06 76 ALA A O 1
ATOM 627 N N . ALA A 1 77 ? -2.796 8.433 7.089 1.00 94.25 77 ALA A N 1
ATOM 628 C CA . ALA A 1 77 ? -2.735 8.799 5.673 1.00 94.25 77 ALA A CA 1
ATOM 629 C C . ALA A 1 77 ? -1.320 8.656 5.082 1.00 94.25 77 ALA A C 1
ATOM 631 O O . ALA A 1 77 ? -1.157 8.199 3.950 1.00 94.25 77 ALA A O 1
ATOM 632 N N . LEU A 1 78 ? -0.282 9.017 5.845 1.00 95.94 78 LEU A N 1
ATOM 633 C CA . LEU A 1 78 ? 1.114 8.862 5.423 1.00 95.94 78 LEU A CA 1
ATOM 634 C C . LEU A 1 78 ? 1.482 7.378 5.289 1.00 95.94 78 LEU A C 1
ATOM 636 O O . LEU A 1 78 ? 2.077 6.966 4.290 1.00 95.94 78 LEU A O 1
ATOM 640 N N . ALA A 1 79 ? 1.093 6.579 6.281 1.00 96.56 79 ALA A N 1
ATOM 641 C CA . ALA A 1 79 ? 1.297 5.140 6.291 1.00 96.56 79 ALA A CA 1
ATOM 642 C C . ALA A 1 79 ? 0.523 4.449 5.156 1.00 96.56 79 ALA A C 1
ATOM 644 O O . ALA A 1 79 ? 1.082 3.588 4.483 1.00 96.56 79 ALA A O 1
ATOM 645 N N . PHE A 1 80 ? -0.710 4.881 4.872 1.00 96.56 80 PHE A N 1
ATOM 646 C CA . PHE A 1 80 ? -1.546 4.346 3.794 1.00 96.56 80 PHE A CA 1
ATOM 647 C C . PHE A 1 80 ? -0.915 4.586 2.426 1.00 96.56 80 PHE A C 1
ATOM 649 O O . PHE A 1 80 ? -0.708 3.641 1.670 1.00 96.56 80 PHE A O 1
ATOM 656 N N . ASN A 1 81 ? -0.542 5.833 2.128 1.00 97.44 81 ASN A N 1
ATOM 657 C CA . ASN A 1 81 ? 0.107 6.169 0.859 1.00 97.44 81 ASN A CA 1
ATOM 658 C C . ASN A 1 81 ? 1.451 5.444 0.704 1.00 97.44 81 ASN A C 1
ATOM 660 O O . ASN A 1 81 ? 1.825 5.032 -0.393 1.00 97.44 81 ASN A O 1
ATOM 664 N N . SER A 1 82 ? 2.176 5.246 1.807 1.00 98.06 82 SER A N 1
ATOM 665 C CA . SER A 1 82 ? 3.431 4.491 1.792 1.00 98.06 82 SER A CA 1
ATOM 666 C C . SER A 1 82 ? 3.202 3.004 1.542 1.00 98.06 82 SER A C 1
ATOM 668 O O . SER A 1 82 ? 3.943 2.420 0.756 1.00 98.06 82 SER A O 1
ATOM 670 N N . LEU A 1 83 ? 2.158 2.415 2.129 1.00 97.88 83 LEU A N 1
ATOM 671 C CA . LEU A 1 83 ? 1.742 1.040 1.865 1.00 97.88 83 LEU A CA 1
ATOM 672 C C . LEU A 1 83 ? 1.317 0.852 0.406 1.00 97.88 83 LEU A C 1
ATOM 674 O O . LEU A 1 83 ? 1.848 -0.027 -0.266 1.00 97.88 83 LEU A O 1
ATOM 678 N N . ALA A 1 84 ? 0.427 1.704 -0.105 1.00 98.06 84 ALA A N 1
ATOM 679 C CA . ALA A 1 84 ? -0.051 1.626 -1.482 1.00 98.06 84 ALA A CA 1
ATOM 680 C C . ALA A 1 84 ? 1.100 1.765 -2.496 1.00 98.06 84 ALA A C 1
ATOM 682 O O . ALA A 1 84 ? 1.218 0.955 -3.415 1.00 98.06 84 ALA A O 1
ATOM 683 N N . ARG A 1 85 ? 2.010 2.729 -2.286 1.00 98.38 85 ARG A 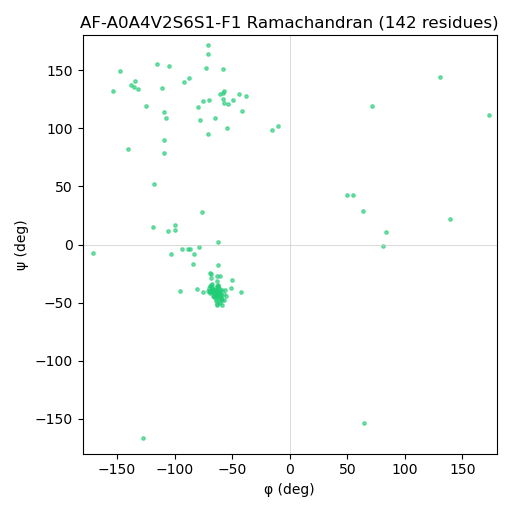N 1
ATOM 684 C CA . ARG A 1 85 ? 3.226 2.886 -3.100 1.00 98.38 85 ARG A CA 1
ATOM 685 C C . ARG A 1 85 ? 4.170 1.690 -2.972 1.00 98.38 85 ARG A C 1
ATOM 687 O O . ARG A 1 85 ? 4.718 1.251 -3.976 1.00 98.38 85 ARG A O 1
ATOM 694 N N . GLY A 1 86 ? 4.369 1.162 -1.765 1.00 97.94 86 GLY A N 1
ATOM 695 C CA . GLY A 1 86 ? 5.207 -0.014 -1.533 1.00 97.94 86 GLY A CA 1
ATOM 696 C C . GLY A 1 86 ? 4.696 -1.238 -2.293 1.00 97.94 86 GLY A C 1
ATOM 697 O O . GLY A 1 86 ? 5.467 -1.884 -2.994 1.00 97.94 86 GLY A O 1
ATOM 698 N N . LEU A 1 87 ? 3.388 -1.503 -2.231 1.00 97.75 87 LEU A N 1
ATOM 699 C CA . LEU A 1 87 ? 2.741 -2.570 -2.999 1.00 97.75 87 LEU A CA 1
ATOM 700 C C . LEU A 1 87 ? 2.867 -2.332 -4.509 1.00 97.75 87 LEU A C 1
ATOM 702 O O . LEU A 1 87 ? 3.251 -3.239 -5.240 1.00 97.75 87 LEU A O 1
ATOM 706 N N . ALA A 1 88 ? 2.648 -1.104 -4.982 1.00 96.94 88 ALA A N 1
ATOM 707 C CA . ALA A 1 88 ? 2.838 -0.772 -6.393 1.00 96.94 88 ALA A CA 1
ATOM 708 C C . ALA A 1 88 ? 4.274 -1.027 -6.883 1.00 96.94 88 ALA A C 1
ATOM 710 O O . ALA A 1 88 ? 4.465 -1.529 -7.984 1.00 96.94 88 ALA A O 1
ATOM 711 N N . LEU A 1 89 ? 5.287 -0.722 -6.067 1.00 96.69 89 LEU A N 1
ATOM 712 C CA . LEU A 1 89 ? 6.691 -0.994 -6.394 1.00 96.69 89 LEU A CA 1
ATOM 713 C C . LEU A 1 89 ? 7.005 -2.496 -6.374 1.00 96.69 89 LEU A C 1
ATOM 715 O O . LEU A 1 89 ? 7.754 -2.977 -7.222 1.00 96.69 89 LEU A O 1
ATOM 719 N N . LEU A 1 90 ? 6.415 -3.250 -5.442 1.00 95.44 90 LEU A N 1
ATOM 720 C CA . LEU A 1 90 ? 6.557 -4.707 -5.388 1.00 95.44 90 LEU A CA 1
ATOM 721 C C . LEU A 1 90 ? 5.855 -5.412 -6.556 1.00 95.44 90 LEU A C 1
ATOM 723 O O . LEU A 1 90 ? 6.303 -6.478 -6.961 1.00 95.44 90 LEU A O 1
ATOM 727 N N . ALA A 1 91 ? 4.834 -4.802 -7.162 1.00 95.06 91 ALA A N 1
ATOM 728 C CA . ALA A 1 91 ? 4.181 -5.339 -8.356 1.00 95.06 91 ALA A CA 1
ATOM 729 C C . ALA A 1 91 ? 5.123 -5.457 -9.578 1.00 95.06 91 ALA A C 1
ATOM 731 O O . ALA A 1 91 ? 4.812 -6.205 -10.503 1.00 95.06 91 ALA A O 1
ATOM 732 N N . TYR A 1 92 ? 6.270 -4.760 -9.578 1.00 90.75 92 TYR A N 1
ATOM 733 C CA . TYR A 1 92 ? 7.323 -4.882 -10.600 1.00 90.75 92 TYR A CA 1
ATOM 734 C C . TYR A 1 92 ? 8.287 -6.054 -10.358 1.00 90.75 92 TYR A C 1
ATOM 736 O O . TYR A 1 92 ? 9.141 -6.321 -11.203 1.00 90.75 92 TYR A O 1
ATOM 744 N N . GLN A 1 93 ? 8.205 -6.738 -9.212 1.00 88.56 93 GLN A N 1
ATOM 745 C CA . GLN A 1 93 ? 9.015 -7.931 -8.974 1.00 88.56 93 GLN A CA 1
ATOM 746 C C . GLN A 1 93 ? 8.496 -9.109 -9.811 1.00 88.56 93 GLN A C 1
ATOM 748 O O . GLN A 1 93 ? 7.296 -9.175 -10.102 1.00 88.56 93 GLN A O 1
ATOM 753 N N . PRO A 1 94 ? 9.364 -10.069 -10.182 1.00 84.12 94 PRO A N 1
ATOM 754 C CA . PRO A 1 94 ? 8.918 -11.298 -10.824 1.00 84.12 94 PRO A CA 1
ATOM 755 C C . PRO A 1 94 ? 7.838 -11.991 -9.981 1.00 84.12 94 PRO A C 1
ATOM 757 O O . PRO A 1 94 ? 8.078 -12.329 -8.824 1.00 84.12 94 PRO A O 1
ATOM 760 N N . GLY A 1 95 ? 6.651 -12.194 -10.560 1.00 81.88 95 GLY A N 1
ATOM 761 C CA . GLY A 1 95 ? 5.507 -12.783 -9.854 1.00 81.88 95 GLY A CA 1
ATOM 762 C C . GLY A 1 95 ? 4.670 -11.803 -9.023 1.00 81.88 95 GLY A C 1
ATOM 763 O O . GLY A 1 95 ? 3.815 -12.253 -8.270 1.00 81.88 95 GLY A O 1
ATOM 764 N N . GLY A 1 96 ? 4.887 -10.491 -9.156 1.00 90.50 96 GLY A N 1
ATOM 765 C CA . GLY A 1 96 ? 4.037 -9.464 -8.557 1.00 90.50 96 GLY A CA 1
ATOM 766 C C . GLY A 1 96 ? 4.026 -9.465 -7.026 1.00 90.50 96 GLY A C 1
ATOM 767 O O . GLY A 1 96 ? 4.979 -9.876 -6.364 1.00 90.50 96 GLY A O 1
ATOM 768 N N . VAL A 1 97 ? 2.931 -8.969 -6.450 1.00 92.69 97 VAL A N 1
ATOM 769 C CA . VAL A 1 97 ? 2.732 -8.901 -5.000 1.00 92.69 97 VAL A CA 1
ATOM 770 C C . VAL A 1 97 ? 1.311 -9.294 -4.618 1.00 92.69 97 VAL A C 1
ATOM 772 O O . VAL A 1 97 ? 0.346 -8.853 -5.239 1.00 92.69 97 VAL A O 1
ATOM 775 N N . ALA A 1 98 ? 1.189 -10.092 -3.557 1.00 90.56 98 ALA A N 1
ATOM 776 C CA . ALA A 1 98 ? -0.077 -10.422 -2.916 1.00 90.56 98 ALA A CA 1
ATOM 777 C C . ALA A 1 98 ? -0.158 -9.780 -1.525 1.00 90.56 98 ALA A C 1
ATOM 779 O O . ALA A 1 98 ? 0.793 -9.858 -0.745 1.00 90.56 98 ALA A O 1
ATOM 780 N N . PHE A 1 99 ? -1.292 -9.167 -1.193 1.00 90.62 99 PHE A N 1
ATOM 781 C CA . PHE A 1 99 ? -1.551 -8.613 0.135 1.00 90.62 99 PHE A CA 1
ATOM 782 C C . PHE A 1 99 ? -3.053 -8.573 0.423 1.00 90.62 99 PHE A C 1
ATOM 784 O O . PHE A 1 99 ? -3.833 -8.093 -0.393 1.00 90.62 99 PHE A O 1
ATOM 791 N N . ALA A 1 100 ? -3.451 -9.060 1.602 1.00 85.69 100 ALA A N 1
ATOM 792 C CA . ALA A 1 100 ? -4.831 -9.014 2.094 1.00 85.69 100 ALA A CA 1
ATOM 793 C C . ALA A 1 100 ? -5.895 -9.525 1.090 1.00 85.69 100 ALA A C 1
ATOM 795 O O . ALA A 1 100 ? -6.945 -8.910 0.928 1.00 85.69 100 ALA A O 1
ATOM 796 N N . GLY A 1 101 ? -5.610 -10.639 0.402 1.00 83.38 101 GLY A N 1
ATOM 797 C CA . GLY A 1 101 ? -6.517 -11.248 -0.588 1.00 83.38 101 GLY A CA 1
ATOM 798 C C . GLY A 1 101 ? -6.495 -10.598 -1.979 1.00 83.38 101 GLY A C 1
ATOM 799 O O . GLY A 1 101 ? -7.180 -11.065 -2.885 1.00 83.38 101 GLY A O 1
ATOM 800 N N . LEU A 1 102 ? -5.692 -9.548 -2.175 1.00 85.69 102 LEU A N 1
ATOM 801 C CA . LEU A 1 102 ? -5.487 -8.889 -3.464 1.00 85.69 102 LEU A CA 1
ATOM 802 C C . LEU A 1 102 ? -4.125 -9.257 -4.058 1.00 85.69 102 LEU A C 1
ATOM 804 O O . LEU A 1 102 ? -3.179 -9.555 -3.327 1.00 85.69 102 LEU A O 1
ATOM 808 N N . TYR A 1 103 ? -4.031 -9.206 -5.385 1.00 89.25 103 TYR A N 1
ATOM 809 C CA . TYR A 1 103 ? -2.808 -9.461 -6.143 1.00 89.25 103 TYR A CA 1
ATOM 810 C C . TYR A 1 103 ? -2.622 -8.404 -7.236 1.00 89.25 103 TYR A C 1
ATOM 812 O O . TYR A 1 103 ? -3.573 -8.095 -7.959 1.00 89.25 103 TYR A O 1
ATOM 820 N N . TRP A 1 104 ? -1.398 -7.889 -7.371 1.00 91.38 104 TRP A N 1
ATOM 821 C CA . TRP A 1 104 ? -1.012 -6.906 -8.388 1.00 91.38 104 TRP A CA 1
ATOM 822 C C . TRP A 1 104 ? 0.311 -7.287 -9.061 1.00 91.38 104 TRP A C 1
ATOM 824 O O . TRP A 1 104 ? 1.255 -7.711 -8.396 1.00 91.38 104 TRP A O 1
ATOM 834 N N . CYS A 1 105 ? 0.404 -7.083 -10.376 1.00 93.06 105 CYS A N 1
ATOM 835 C CA . CYS A 1 105 ? 1.597 -7.350 -11.181 1.00 93.06 105 CYS A CA 1
ATOM 836 C C . CYS A 1 105 ? 1.694 -6.347 -12.343 1.00 93.06 105 CYS A C 1
ATOM 838 O O . CYS A 1 105 ? 0.664 -5.879 -12.833 1.00 93.06 105 CYS A O 1
ATOM 840 N N . VAL A 1 106 ? 2.917 -6.020 -12.774 1.00 87.38 106 VAL A N 1
ATOM 841 C CA . VAL A 1 106 ? 3.180 -5.183 -13.953 1.00 87.38 106 VAL A CA 1
ATOM 842 C C . VAL A 1 106 ? 3.762 -6.027 -15.087 1.00 87.38 106 VAL A C 1
ATOM 844 O O . VAL A 1 106 ? 4.881 -6.523 -14.984 1.00 87.38 106 VAL A O 1
ATOM 847 N N . GLY A 1 107 ? 3.002 -6.153 -16.180 1.00 69.75 107 GLY A N 1
ATOM 848 C CA . GLY A 1 107 ? 3.389 -6.845 -17.414 1.00 69.75 107 GLY A CA 1
ATOM 849 C C . GLY A 1 107 ? 2.335 -7.847 -17.907 1.00 69.75 107 GLY A C 1
ATOM 850 O O . GLY A 1 107 ? 1.713 -8.547 -17.114 1.00 69.75 107 GLY A O 1
ATOM 851 N N . SER A 1 108 ? 2.184 -7.952 -19.229 1.00 46.38 108 SER A N 1
ATOM 852 C CA . SER A 1 108 ? 1.273 -8.872 -19.939 1.00 46.38 108 SER A CA 1
ATOM 853 C C . SER A 1 108 ? 1.781 -10.318 -20.052 1.00 46.38 108 SER A C 1
ATOM 855 O O . SER A 1 108 ? 1.095 -11.185 -20.583 1.00 46.38 108 SER A O 1
ATOM 857 N N . GLY A 1 109 ? 2.987 -10.608 -19.551 1.00 41.03 109 GLY A N 1
ATOM 858 C CA . GLY A 1 109 ? 3.655 -11.907 -19.714 1.00 41.03 109 GLY A CA 1
ATOM 859 C C . GLY A 1 109 ? 3.435 -12.915 -18.585 1.00 41.03 109 GLY A C 1
ATOM 860 O O . GLY A 1 109 ? 3.908 -14.044 -18.680 1.00 41.03 109 GLY A O 1
ATOM 861 N N . HIS A 1 110 ? 2.732 -12.537 -17.518 1.00 42.06 110 HIS A N 1
ATOM 862 C CA . HIS A 1 110 ? 2.340 -13.462 -16.460 1.00 42.06 110 HIS A CA 1
ATOM 863 C C . HIS A 1 110 ? 0.833 -13.662 -16.569 1.00 42.06 110 HIS A C 1
ATOM 865 O O . HIS A 1 110 ? 0.052 -13.062 -15.830 1.00 42.06 110 HIS A O 1
ATOM 871 N N . HIS A 1 111 ? 0.436 -14.504 -17.533 1.00 34.34 111 HIS A N 1
ATOM 872 C CA . HIS A 1 111 ? -0.840 -15.211 -17.470 1.00 34.34 111 HIS A CA 1
ATOM 873 C C . HIS A 1 111 ? -1.075 -15.614 -16.019 1.00 34.34 111 HIS A C 1
ATOM 875 O O . HIS A 1 111 ? -0.159 -16.140 -15.386 1.00 34.34 111 HIS A O 1
ATOM 881 N N . GLY A 1 112 ? -2.250 -15.267 -15.491 1.00 35.84 112 GLY A N 1
ATOM 882 C CA . GLY A 1 112 ? -2.581 -15.456 -14.090 1.00 35.84 112 GLY A CA 1
ATOM 883 C C . GLY A 1 112 ? -2.087 -16.806 -13.600 1.00 35.84 112 GLY A C 1
ATOM 884 O O . GLY A 1 112 ? -2.550 -17.832 -14.079 1.00 35.84 112 GLY A O 1
ATOM 885 N N . ILE A 1 113 ? -1.137 -16.779 -12.670 1.00 36.44 113 ILE A N 1
ATOM 886 C CA . ILE A 1 113 ? -0.743 -17.939 -11.889 1.00 36.44 113 ILE A CA 1
ATOM 887 C C . ILE A 1 113 ? -0.491 -17.466 -10.449 1.00 36.44 113 ILE A C 1
ATOM 889 O O . ILE A 1 113 ? 0.639 -17.229 -10.030 1.00 36.44 113 ILE A O 1
ATOM 893 N N . ALA A 1 114 ? -1.559 -17.330 -9.663 1.00 36.72 114 ALA A N 1
ATOM 894 C CA . ALA A 1 114 ? -1.486 -17.794 -8.285 1.00 36.72 114 ALA A CA 1
ATOM 895 C C . ALA A 1 114 ? -1.454 -19.333 -8.341 1.00 36.72 114 ALA A C 1
ATOM 897 O O . ALA A 1 114 ? -2.489 -19.958 -8.427 1.00 36.72 114 ALA A O 1
ATOM 898 N N . THR A 1 115 ? -0.250 -19.910 -8.315 1.00 33.91 115 THR A N 1
ATOM 899 C CA . THR A 1 115 ? 0.080 -21.354 -8.316 1.00 33.91 115 THR A CA 1
ATOM 900 C C . THR A 1 115 ? -0.145 -22.146 -9.595 1.00 33.91 115 THR A C 1
ATOM 902 O O . THR A 1 115 ? -1.272 -22.248 -10.036 1.00 33.91 115 THR A O 1
ATOM 905 N N . GLU A 1 116 ? 0.961 -22.703 -10.118 1.00 31.27 116 GLU A N 1
ATOM 906 C CA . GLU A 1 116 ? 1.086 -23.925 -10.930 1.00 31.27 116 GLU A CA 1
ATOM 907 C C . GLU A 1 116 ? 2.529 -24.060 -11.429 1.00 31.27 116 GLU A C 1
ATOM 909 O O . GLU A 1 116 ? 3.030 -23.284 -12.233 1.00 31.27 116 GLU A O 1
ATOM 914 N N . ARG A 1 117 ? 3.303 -25.035 -10.960 1.00 34.50 117 ARG A N 1
ATOM 915 C CA . ARG A 1 117 ? 3.478 -26.262 -11.755 1.00 34.50 117 ARG A CA 1
ATOM 916 C C . ARG A 1 117 ? 2.513 -26.337 -12.940 1.00 34.50 117 ARG A C 1
ATOM 918 O O . ARG A 1 117 ? 1.362 -26.668 -12.728 1.00 34.50 117 ARG A O 1
ATOM 925 N N . ALA A 1 118 ? 3.018 -26.042 -14.135 1.00 35.91 118 ALA A N 1
ATOM 926 C CA . ALA A 1 118 ? 2.364 -26.234 -15.428 1.00 35.91 118 ALA A CA 1
ATOM 927 C C . ALA A 1 118 ? 1.133 -27.175 -15.392 1.00 35.91 118 ALA A C 1
ATOM 929 O O . ALA A 1 118 ? 1.328 -28.391 -15.425 1.00 35.91 118 ALA A O 1
ATOM 930 N N . GLY A 1 119 ? -0.101 -26.640 -15.341 1.00 31.05 119 GLY A N 1
ATOM 931 C CA . GLY A 1 119 ? -1.293 -27.420 -15.717 1.00 31.05 119 GLY A CA 1
ATOM 932 C C . GLY A 1 119 ? -2.598 -27.320 -14.905 1.00 31.05 119 GLY A C 1
ATOM 933 O O . GLY A 1 119 ? -3.406 -28.233 -15.020 1.00 31.05 119 GLY A O 1
ATOM 934 N N . GLU A 1 120 ? -2.869 -26.274 -14.144 1.00 31.14 120 GLU A N 1
ATOM 935 C CA . GLU A 1 120 ? -4.148 -26.014 -13.444 1.00 31.14 120 GLU A CA 1
ATOM 936 C C . GLU A 1 120 ? -4.664 -24.582 -13.789 1.00 31.14 120 GLU A C 1
ATOM 938 O O . GLU A 1 120 ? -4.234 -23.993 -14.778 1.00 31.14 120 GLU A O 1
ATOM 943 N N . PRO A 1 121 ? -5.647 -24.003 -13.098 1.00 39.00 121 PRO A N 1
ATOM 944 C CA . PRO A 1 121 ? -5.817 -22.546 -13.053 1.00 39.00 121 PRO A CA 1
ATOM 945 C C . PRO A 1 121 ? -5.597 -21.986 -11.632 1.00 39.00 121 PRO A C 1
ATOM 947 O O . PRO A 1 121 ? -5.899 -22.667 -10.650 1.00 39.00 121 PRO A O 1
ATOM 950 N N . PRO A 1 122 ? -5.224 -20.696 -11.474 1.00 42.69 122 PRO A N 1
ATOM 951 C CA . PRO A 1 122 ? -4.811 -20.122 -10.190 1.00 42.69 122 PRO A CA 1
ATOM 952 C C . PRO A 1 122 ? -5.920 -19.808 -9.183 1.00 42.69 122 PRO A C 1
ATOM 954 O O . PRO A 1 122 ? -5.840 -18.854 -8.401 1.00 42.69 122 PRO A O 1
ATOM 957 N N . TYR A 1 123 ? -7.018 -20.545 -9.248 1.00 41.91 123 TYR A N 1
ATOM 958 C CA . TYR A 1 123 ? -8.241 -20.213 -8.553 1.00 41.91 123 TYR A CA 1
ATOM 959 C C . TYR A 1 123 ? -8.692 -21.371 -7.673 1.00 41.91 123 TYR A C 1
ATOM 961 O O . TYR A 1 123 ? -9.004 -22.457 -8.155 1.00 41.91 123 TYR A O 1
ATOM 969 N N . SER A 1 124 ? -8.777 -21.106 -6.368 1.00 38.25 124 SER A N 1
ATOM 970 C CA . SER A 1 124 ? -9.523 -21.950 -5.437 1.00 38.25 124 SER A CA 1
ATOM 971 C C . SER A 1 124 ? -10.999 -21.968 -5.867 1.00 38.25 124 SER A C 1
ATOM 973 O O . SER A 1 124 ? -11.561 -20.886 -6.049 1.00 38.25 124 SER A O 1
ATOM 975 N N . PRO A 1 125 ? -11.656 -23.133 -6.013 1.00 34.41 125 PRO A N 1
ATOM 976 C CA . PRO A 1 125 ? -13.024 -23.270 -6.537 1.00 34.41 125 PRO A CA 1
ATOM 977 C C . PRO A 1 125 ? -14.124 -22.571 -5.704 1.00 34.41 125 PRO A C 1
ATOM 979 O O . PRO A 1 125 ? -15.294 -22.609 -6.074 1.00 34.41 125 PRO A O 1
ATOM 982 N N . ASP A 1 126 ? -13.752 -21.869 -4.630 1.00 40.03 126 ASP A N 1
ATOM 983 C CA . ASP A 1 126 ? -14.642 -21.279 -3.626 1.00 40.03 126 ASP A CA 1
ATOM 984 C C . ASP A 1 126 ? -14.905 -19.762 -3.799 1.00 40.03 126 ASP A C 1
ATOM 986 O O . ASP A 1 126 ? -15.379 -19.108 -2.872 1.00 40.03 126 ASP A O 1
ATOM 990 N N . HIS A 1 127 ? -14.631 -19.167 -4.969 1.00 35.25 127 HIS A N 1
ATOM 991 C CA . HIS A 1 127 ? -15.032 -17.778 -5.300 1.00 35.25 127 HIS A CA 1
ATOM 992 C C . HIS A 1 127 ? -14.427 -16.633 -4.439 1.00 35.25 127 HIS A C 1
ATOM 994 O O . HIS A 1 127 ? -15.056 -15.582 -4.316 1.00 35.25 127 HIS A O 1
ATOM 1000 N N . GLN A 1 128 ? -13.221 -16.764 -3.860 1.00 41.34 128 GLN A N 1
ATOM 1001 C CA . GLN A 1 128 ? -12.732 -15.776 -2.869 1.00 41.34 128 GLN A CA 1
ATOM 1002 C C . GLN A 1 128 ? -11.689 -14.718 -3.291 1.00 41.34 128 GLN A C 1
ATOM 1004 O O . GLN A 1 128 ? -11.481 -13.805 -2.500 1.00 41.34 128 GLN A O 1
ATOM 1009 N N . ASN A 1 129 ? -11.070 -14.724 -4.481 1.00 37.03 129 ASN A N 1
ATOM 1010 C CA . ASN A 1 129 ? -10.014 -13.731 -4.796 1.00 37.03 129 ASN A CA 1
ATOM 1011 C C . ASN A 1 129 ? -10.203 -13.060 -6.166 1.00 37.03 129 ASN A C 1
ATOM 1013 O O . ASN A 1 129 ? -10.468 -13.730 -7.150 1.00 37.03 129 ASN A O 1
ATOM 1017 N N . ILE A 1 130 ? -10.071 -11.735 -6.268 1.00 42.03 130 ILE A N 1
ATOM 1018 C CA . ILE A 1 130 ? -10.156 -11.001 -7.546 1.00 42.03 130 ILE A CA 1
ATOM 1019 C C . ILE A 1 130 ? -8.740 -10.554 -7.915 1.00 42.03 130 ILE A C 1
ATOM 1021 O O . ILE A 1 130 ? -8.186 -9.664 -7.272 1.00 42.03 130 ILE A O 1
ATOM 1025 N N . ALA A 1 131 ? -8.149 -11.168 -8.942 1.00 46.44 131 ALA A N 1
ATOM 1026 C CA . ALA A 1 131 ? -6.915 -10.676 -9.549 1.00 46.44 131 ALA A CA 1
ATOM 1027 C C . ALA A 1 131 ? -7.245 -9.455 -10.421 1.00 46.44 131 ALA A C 1
ATOM 1029 O O . ALA A 1 131 ? -8.096 -9.543 -11.305 1.00 46.44 131 ALA A O 1
ATOM 1030 N N . TYR A 1 132 ? -6.598 -8.316 -10.165 1.00 40.19 132 TYR A N 1
ATOM 1031 C CA . TYR A 1 132 ? -6.781 -7.097 -10.955 1.00 40.19 132 TYR A CA 1
ATOM 1032 C C . TYR A 1 132 ? -5.514 -6.852 -11.778 1.00 40.19 132 TYR A C 1
ATOM 1034 O O . TYR A 1 132 ? -4.575 -6.199 -11.324 1.00 40.19 132 TYR A O 1
ATOM 1042 N N . CYS A 1 133 ? -5.472 -7.406 -12.989 1.00 49.41 133 CYS A N 1
ATOM 1043 C CA . CYS A 1 133 ? -4.468 -7.023 -13.978 1.00 49.41 133 CYS A CA 1
ATOM 1044 C C . CYS A 1 133 ? -4.923 -5.706 -14.617 1.00 49.41 133 CYS A C 1
ATOM 1046 O O . CYS A 1 133 ? -6.015 -5.630 -15.179 1.00 49.41 133 CYS A O 1
ATOM 1048 N N . GLY A 1 134 ? -4.123 -4.647 -14.462 1.00 38.00 134 GLY A N 1
ATOM 1049 C CA . GLY A 1 134 ? -4.368 -3.367 -15.125 1.00 38.00 134 GLY A CA 1
ATOM 1050 C C . GLY A 1 134 ? -4.410 -3.528 -16.647 1.00 38.00 134 GLY A C 1
ATOM 1051 O O . GLY A 1 134 ? -3.793 -4.437 -17.193 1.00 38.00 134 GLY A O 1
ATOM 1052 N N . TYR A 1 135 ? -5.172 -2.659 -17.310 1.00 37.44 135 TYR A N 1
ATOM 1053 C CA . TYR A 1 135 ? -5.391 -2.688 -18.754 1.00 37.44 135 TYR A CA 1
ATOM 1054 C C . TYR A 1 135 ? -4.076 -2.584 -19.533 1.00 37.44 135 TYR A C 1
ATOM 1056 O O . TYR A 1 135 ? -3.331 -1.616 -19.372 1.00 37.44 135 TYR A O 1
ATOM 1064 N N . ASP A 1 136 ? -3.845 -3.558 -20.412 1.00 42.47 136 ASP A N 1
ATOM 1065 C CA . ASP A 1 136 ? -2.811 -3.509 -21.437 1.00 42.47 136 ASP A CA 1
ATOM 1066 C C . ASP A 1 136 ? -3.012 -2.276 -22.325 1.00 42.47 136 ASP A C 1
ATOM 1068 O O . ASP A 1 136 ? -4.042 -2.117 -22.986 1.00 42.47 136 ASP A O 1
ATOM 1072 N N . THR A 1 137 ? -2.002 -1.413 -22.397 1.00 34.12 137 THR A N 1
ATOM 1073 C CA . THR A 1 137 ? -1.790 -0.638 -23.616 1.00 34.12 137 THR A CA 1
ATOM 1074 C C . THR A 1 137 ? -1.314 -1.621 -24.688 1.00 34.12 137 THR A C 1
ATOM 1076 O O . THR A 1 137 ? -0.341 -2.341 -24.450 1.00 34.12 137 THR A O 1
ATOM 1079 N N . PRO A 1 138 ? -1.984 -1.707 -25.853 1.00 34.25 138 PRO A N 1
ATOM 1080 C CA . PRO A 1 138 ? -1.567 -2.631 -26.895 1.00 34.25 138 PRO A CA 1
ATOM 1081 C C . PRO A 1 138 ? -0.125 -2.322 -27.293 1.00 34.25 138 PRO A C 1
ATOM 1083 O O . PRO A 1 138 ? 0.234 -1.163 -27.536 1.00 34.25 138 PRO A O 1
ATOM 1086 N N . ALA A 1 139 ? 0.694 -3.376 -27.315 1.00 41.47 139 ALA A N 1
ATOM 1087 C CA . ALA A 1 139 ? 2.033 -3.338 -27.870 1.00 41.47 139 ALA A CA 1
ATOM 1088 C C . ALA A 1 139 ? 1.946 -2.704 -29.258 1.00 41.47 139 ALA A C 1
ATOM 1090 O O . ALA A 1 139 ? 1.139 -3.106 -30.094 1.00 41.47 139 ALA A O 1
ATOM 1091 N N . LYS A 1 140 ? 2.726 -1.645 -29.460 1.00 38.72 140 LYS A N 1
ATOM 1092 C CA . LYS A 1 140 ? 2.820 -0.970 -30.743 1.00 38.72 140 LYS A CA 1
ATOM 1093 C C . LYS A 1 140 ? 3.429 -1.974 -31.714 1.00 38.72 140 LYS A C 1
ATOM 1095 O O . LYS A 1 140 ? 4.598 -2.313 -31.558 1.00 38.72 140 LYS A O 1
ATOM 1100 N N . ASP A 1 141 ? 2.600 -2.459 -32.629 1.00 42.62 141 ASP A N 1
ATOM 1101 C CA . ASP A 1 141 ? 2.973 -3.391 -33.681 1.00 42.62 141 ASP A CA 1
ATOM 1102 C C . ASP A 1 141 ? 4.295 -2.974 -34.332 1.00 42.62 141 ASP A C 1
ATOM 1104 O O . ASP A 1 141 ? 4.469 -1.824 -34.756 1.00 42.62 141 ASP A O 1
ATOM 1108 N N . ASP A 1 142 ? 5.204 -3.943 -34.414 1.00 51.78 142 ASP A N 1
ATOM 1109 C CA . ASP A 1 142 ? 6.269 -3.971 -35.400 1.00 51.78 142 ASP A CA 1
ATOM 1110 C C . ASP A 1 142 ? 5.619 -3.836 -36.786 1.00 51.78 142 ASP A C 1
ATOM 1112 O O . ASP A 1 142 ? 5.054 -4.785 -37.333 1.00 51.78 142 ASP A O 1
ATOM 1116 N N . ALA A 1 143 ? 5.656 -2.628 -37.340 1.00 36.28 143 ALA A N 1
ATOM 1117 C CA . ALA A 1 143 ? 5.394 -2.397 -38.751 1.00 36.28 143 ALA A CA 1
ATOM 1118 C C . ALA A 1 143 ? 6.736 -2.445 -39.510 1.00 36.28 143 ALA A C 1
ATOM 1120 O O . ALA A 1 143 ? 7.731 -1.944 -38.978 1.00 36.28 143 ALA A O 1
ATOM 1121 N N . PRO A 1 144 ? 6.770 -3.059 -40.707 1.00 48.66 144 PRO A N 1
ATOM 1122 C CA . PRO A 1 144 ? 7.994 -3.351 -41.459 1.00 48.66 144 PRO A CA 1
ATOM 1123 C C . PRO A 1 144 ? 8.777 -2.113 -41.909 1.00 48.66 144 PRO A C 1
ATOM 1125 O O . PRO A 1 144 ? 8.151 -1.053 -42.147 1.00 48.66 144 PRO A O 1
#

Organism: NCBI:txid1213861

Nearest PDB structures (foldseek):
  2rn7-assembly1_A  TM=2.501E-01  e=9.289E+00  Shigella flexneri

Foldseek 3Di:
DPPVVVVVVVVVVVVVVVVVVVVVDPPLVVVLVPLLVVLLVVCVPPDPVVLVVLLVVLVVLCVVCVVCCVVVDPCNVVNSNSVSNNQSSQLDPVLGDDDPQETHHDDPPDDDDPDDPPDDHNDDPPPRHDYDYDDDPPDDDDDD